Protein 7DBO (pdb70)

Structure (mmCIF, N/CA/C/O backbone):
data_7DBO
#
_entry.id   7DBO
#
_cell.length_a   118.800
_cell.length_b   118.800
_cell.length_c   68.200
_cell.angle_alpha   90.000
_cell.angle_beta   90.000
_cell.angle_gamma   120.000
#
_symmetry.space_group_name_H-M   'H 3 2'
#
loop_
_entity.id
_entity.type
_entity.pdbx_description
1 polymer 'VCP-like ATPase'
2 non-polymer 'SULFATE ION'
3 water water
#
loop_
_atom_site.group_PDB
_atom_site.id
_atom_site.type_symbol
_atom_site.label_atom_id
_atom_site.label_alt_id
_atom_site.label_comp_id
_atom_site.label_asym_id
_atom_site.label_entity_id
_atom_site.label_seq_id
_atom_site.pdbx_PDB_ins_code
_atom_site.Cartn_x
_atom_site.Cartn_y
_atom_site.Cartn_z
_atom_site.occupancy
_atom_site.B_iso_or_equiv
_atom_site.auth_seq_id
_atom_site.auth_comp_id
_atom_site.auth_asym_id
_atom_site.auth_atom_id
_atom_site.pdbx_PDB_model_num
ATOM 9 N N . GLU A 1 4 ? 42.020 53.648 0.573 1.00 71.62 2 GLU A N 1
ATOM 10 C CA . GLU A 1 4 ? 42.106 52.273 1.040 1.00 64.84 2 GLU A CA 1
ATOM 11 C C . GLU A 1 4 ? 43.066 52.171 2.219 1.00 58.83 2 GLU A C 1
ATOM 12 O O . GLU A 1 4 ? 43.775 53.119 2.573 1.00 55.40 2 GLU A O 1
ATOM 18 N N . SER A 1 5 ? 43.055 50.995 2.838 1.00 47.26 3 SER A N 1
ATOM 19 C CA . SER A 1 5 ? 43.935 50.670 3.946 1.00 48.27 3 SER A CA 1
ATOM 20 C C . SER A 1 5 ? 44.283 49.198 3.849 1.00 49.45 3 SER A C 1
ATOM 21 O O . SER A 1 5 ? 43.392 48.352 3.731 1.00 49.98 3 SER A O 1
ATOM 24 N N . ASN A 1 6 ? 45.575 48.901 3.888 1.00 50.86 4 ASN A N 1
ATOM 25 C CA . ASN A 1 6 ? 46.027 47.518 3.889 1.00 37.70 4 ASN A CA 1
ATOM 26 C C . ASN A 1 6 ? 46.123 46.943 5.291 1.00 42.03 4 ASN A C 1
ATOM 27 O O . ASN A 1 6 ? 45.850 45.741 5.483 1.00 37.97 4 ASN A O 1
ATOM 32 N N . ASN A 1 7 ? 46.474 47.787 6.273 1.00 29.27 5 ASN A N 1
ATOM 33 C CA . ASN A 1 7 ? 46.779 47.349 7.632 1.00 28.94 5 ASN A CA 1
ATOM 34 C C . ASN A 1 7 ? 45.849 47.958 8.668 1.00 30.18 5 ASN A C 1
ATOM 35 O O . ASN A 1 7 ? 46.144 47.907 9.868 1.00 32.52 5 ASN A O 1
ATOM 40 N N . GLY A 1 8 ? 44.723 48.514 8.225 1.00 24.69 6 GLY A N 1
ATOM 41 C CA . GLY A 1 8 ? 43.655 48.936 9.099 1.00 26.13 6 GLY A CA 1
ATOM 42 C C . GLY A 1 8 ? 42.341 48.695 8.389 1.00 24.71 6 GLY A C 1
ATOM 43 O O . GLY A 1 8 ? 42.296 47.972 7.391 1.00 26.09 6 GLY A O 1
ATOM 44 N N . ILE A 1 9 ? 41.264 49.295 8.870 1.00 27.94 7 ILE A N 1
ATOM 45 C CA . ILE A 1 9 ? 40.003 49.232 8.153 1.00 24.13 7 ILE A CA 1
ATOM 46 C C . ILE A 1 9 ? 39.524 50.656 7.921 1.00 22.82 7 ILE A C 1
ATOM 47 O O . ILE A 1 9 ? 40.004 51.601 8.545 1.00 27.23 7 ILE A O 1
ATOM 52 N N . ILE A 1 10 ? 38.594 50.795 6.976 1.00 30.70 8 ILE A N 1
ATOM 53 C CA . ILE A 1 10 ? 37.948 52.061 6.650 1.00 33.15 8 ILE A CA 1
ATOM 54 C C . ILE A 1 10 ? 36.551 52.031 7.244 1.00 28.75 8 ILE A C 1
ATOM 55 O O . ILE A 1 10 ? 35.824 51.045 7.081 1.00 32.37 8 ILE A O 1
ATOM 60 N N . LEU A 1 11 ? 36.183 53.092 7.954 1.00 23.91 9 LEU A N 1
ATOM 61 C CA . LEU A 1 11 ? 34.858 53.213 8.537 1.00 24.98 9 LEU A CA 1
ATOM 62 C C . LEU A 1 11 ? 34.393 54.654 8.340 1.00 29.99 9 LEU A C 1
ATOM 63 O O . LEU A 1 11 ? 35.200 55.549 8.091 1.00 27.05 9 LEU A O 1
ATOM 68 N N . ARG A 1 12 ? 33.082 54.867 8.429 1.00 35.22 10 ARG A N 1
ATOM 69 C CA . ARG A 1 12 ? 32.509 56.204 8.311 1.00 31.15 10 ARG A CA 1
ATOM 70 C C . ARG A 1 12 ? 32.391 56.822 9.695 1.00 29.07 10 ARG A C 1
ATOM 71 O O . ARG A 1 12 ? 31.899 56.174 10.623 1.00 31.62 10 ARG A O 1
ATOM 79 N N . VAL A 1 13 ? 32.858 58.066 9.833 1.00 28.42 11 VAL A N 1
ATOM 80 C CA . VAL A 1 13 ? 32.785 58.757 11.120 1.00 34.03 11 VAL A CA 1
ATOM 81 C C . VAL A 1 13 ? 31.339 59.076 11.466 1.00 38.41 11 VAL A C 1
ATOM 82 O O . VAL A 1 13 ? 30.596 59.618 10.639 1.00 44.41 11 VAL A O 1
ATOM 86 N N . ALA A 1 14 ? 30.943 58.767 12.703 1.00 34.74 12 ALA A N 1
ATOM 87 C CA . ALA A 1 14 ? 29.659 59.173 13.256 1.00 40.58 12 ALA A CA 1
ATOM 88 C C . ALA A 1 14 ? 29.890 59.844 14.605 1.00 38.16 12 ALA A C 1
ATOM 89 O O . ALA A 1 14 ? 30.934 59.670 15.237 1.00 30.18 12 ALA A O 1
ATOM 91 N N . GLU A 1 15 ? 28.898 60.615 15.046 1.00 37.55 13 GLU A N 1
ATOM 92 C CA . GLU A 1 15 ? 29.057 61.397 16.263 1.00 39.58 13 GLU A CA 1
ATOM 93 C C . GLU A 1 15 ? 29.172 60.479 17.472 1.00 33.35 13 GLU A C 1
ATOM 94 O O . GLU A 1 15 ? 28.708 59.337 17.469 1.00 38.48 13 GLU A O 1
ATOM 100 N N . ALA A 1 16 ? 29.802 60.998 18.518 1.00 38.72 14 ALA A N 1
ATOM 101 C CA . ALA A 1 16 ? 30.031 60.200 19.709 1.00 43.46 14 ALA A CA 1
ATOM 102 C C . ALA A 1 16 ? 28.710 59.829 20.375 1.00 43.88 14 ALA A C 1
ATOM 103 O O . ALA A 1 16 ? 27.700 60.526 20.241 1.00 40.58 14 ALA A O 1
ATOM 105 N N . ASN A 1 17 ? 28.717 58.703 21.084 1.00 42.31 15 ASN A N 1
ATOM 106 C CA . ASN A 1 17 ? 27.653 58.468 22.047 1.00 41.79 15 ASN A CA 1
ATOM 107 C C . ASN A 1 17 ? 27.728 59.540 23.124 1.00 54.67 15 ASN A C 1
ATOM 108 O O . ASN A 1 17 ? 28.801 60.065 23.430 1.00 48.35 15 ASN A O 1
ATOM 113 N N . SER A 1 18 ? 26.567 59.881 23.686 1.00 54.71 16 SER A N 1
ATOM 114 C CA . SER A 1 18 ? 26.469 61.097 24.485 1.00 51.71 16 SER A CA 1
ATOM 115 C C . SER A 1 18 ? 27.361 61.041 25.722 1.00 53.34 16 SER A C 1
ATOM 116 O O . SER A 1 18 ? 27.826 62.088 26.194 1.00 49.25 16 SER A O 1
ATOM 119 N N . THR A 1 19 ? 27.636 59.835 26.237 1.00 48.42 17 THR A N 1
ATOM 120 C CA . THR A 1 19 ? 28.505 59.625 27.395 1.00 47.03 17 THR A CA 1
ATOM 121 C C . THR A 1 19 ? 29.999 59.734 27.072 1.00 50.32 17 THR A C 1
ATOM 122 O O . THR A 1 19 ? 30.829 59.662 27.990 1.00 41.06 17 THR A O 1
ATOM 126 N N . ASP A 1 20 ? 30.361 59.928 25.812 1.00 48.86 18 ASP A N 1
ATOM 127 C CA . ASP A 1 20 ? 31.738 59.738 25.370 1.00 44.81 18 ASP A CA 1
ATOM 128 C C . ASP A 1 20 ? 32.631 60.975 25.320 1.00 42.14 18 ASP A C 1
ATOM 129 O O . ASP A 1 20 ? 33.831 60.839 25.594 1.00 39.01 18 ASP A O 1
ATOM 134 N N . PRO A 1 21 ? 32.139 62.164 24.944 1.00 49.41 19 PRO A N 1
ATOM 135 C CA . PRO A 1 21 ? 33.062 63.276 24.679 1.00 39.78 19 PRO A CA 1
ATOM 136 C C . PRO A 1 21 ? 34.061 63.489 25.808 1.00 43.31 19 PRO A C 1
ATOM 137 O O . PRO A 1 21 ? 33.740 63.339 26.990 1.00 40.42 19 PRO A O 1
ATOM 141 N N . GLY A 1 22 ? 35.301 63.781 25.416 1.00 42.70 20 GLY A N 1
ATOM 142 C CA . GLY A 1 22 ? 36.398 64.017 26.332 1.00 39.30 20 GLY A CA 1
ATOM 143 C C . GLY A 1 22 ? 36.999 62.786 26.966 1.00 45.68 20 GLY A C 1
ATOM 144 O O . GLY A 1 22 ? 37.867 62.921 27.837 1.00 49.31 20 GLY A O 1
ATOM 158 N N . SER A 1 24 ? 38.263 60.109 25.101 1.00 41.81 22 SER A N 1
ATOM 159 C CA . SER A 1 24 ? 39.142 59.475 24.115 1.00 39.64 22 SER A CA 1
ATOM 160 C C . SER A 1 24 ? 38.635 58.083 23.739 1.00 41.39 22 SER A C 1
ATOM 161 O O . SER A 1 24 ? 39.394 57.111 23.665 1.00 38.26 22 SER A O 1
ATOM 164 N N . ARG A 1 25 ? 37.333 57.991 23.497 1.00 34.54 23 ARG A N 1
ATOM 165 C CA . ARG A 1 25 ? 36.703 56.724 23.178 1.00 36.23 23 ARG A CA 1
ATOM 166 C C . ARG A 1 25 ? 36.539 56.578 21.671 1.00 36.19 23 ARG A C 1
ATOM 167 O O . ARG A 1 25 ? 36.331 57.557 20.952 1.00 33.12 23 ARG A O 1
ATOM 175 N N . VAL A 1 26 ? 36.655 55.340 21.200 1.00 27.94 24 VAL A N 1
ATOM 176 C CA . VAL A 1 26 ? 36.502 54.993 19.789 1.00 27.63 24 VAL A CA 1
ATOM 177 C C . VAL A 1 26 ? 35.523 53.820 19.752 1.00 31.63 24 VAL A C 1
ATOM 178 O O . VAL A 1 26 ? 35.899 52.680 20.046 1.00 29.79 24 VAL A O 1
ATOM 182 N N . ARG A 1 27 ? 34.267 54.094 19.403 1.00 32.69 25 ARG A N 1
ATOM 183 C CA . ARG A 1 27 ? 33.231 53.061 19.367 1.00 26.90 25 ARG A CA 1
ATOM 184 C C . ARG A 1 27 ? 33.362 52.215 18.109 1.00 27.69 25 ARG A C 1
ATOM 185 O O . ARG A 1 27 ? 33.268 52.728 16.989 1.00 26.38 25 ARG A O 1
ATOM 193 N N . LEU A 1 28 ? 33.565 50.911 18.298 1.00 30.20 26 LEU A N 1
ATOM 194 C CA . LEU A 1 28 ? 33.723 49.968 17.205 1.00 29.07 26 LEU A CA 1
ATOM 195 C C . LEU A 1 28 ? 32.806 48.781 17.433 1.00 26.83 26 LEU A C 1
ATOM 196 O O . LEU A 1 28 ? 32.673 48.304 18.564 1.00 30.13 26 LEU A O 1
ATOM 201 N N . ASP A 1 29 ? 32.196 48.291 16.354 1.00 24.56 27 ASP A N 1
ATOM 202 C CA . ASP A 1 29 ? 31.323 47.137 16.483 1.00 30.82 27 ASP A CA 1
ATOM 203 C C . ASP A 1 29 ? 32.138 45.839 16.550 1.00 32.92 27 ASP A C 1
ATOM 204 O O . ASP A 1 29 ? 33.378 45.832 16.513 1.00 29.43 27 ASP A O 1
ATOM 209 N N . GLU A 1 30 ? 31.424 44.718 16.690 1.00 33.14 28 GLU A N 1
ATOM 210 C CA . GLU A 1 30 ? 32.104 43.443 16.885 1.00 35.92 28 GLU A CA 1
ATOM 211 C C . GLU A 1 30 ? 32.915 43.067 15.656 1.00 23.44 28 GLU A C 1
ATOM 212 O O . GLU A 1 30 ? 34.052 42.605 15.770 1.00 35.24 28 GLU A O 1
ATOM 218 N N . SER A 1 31 ? 32.358 43.296 14.470 1.00 25.57 29 SER A N 1
ATOM 219 C CA . SER A 1 31 ? 33.045 42.962 13.229 1.00 28.27 29 SER A CA 1
ATOM 220 C C . SER A 1 31 ? 34.347 43.752 13.100 1.00 30.07 29 SER A C 1
ATOM 221 O O . SER A 1 31 ? 35.403 43.202 12.765 1.00 26.12 29 SER A O 1
ATOM 224 N N . SER A 1 32 ? 34.279 45.057 13.356 1.00 27.13 30 SER A N 1
ATOM 225 C CA . SER A 1 32 ? 35.461 45.904 13.271 1.00 24.14 30 SER A CA 1
ATOM 226 C C . SER A 1 32 ? 36.517 45.477 14.273 1.00 23.93 30 SER A C 1
ATOM 227 O O . SER A 1 32 ? 37.698 45.353 13.929 1.00 24.97 30 SER A O 1
ATOM 230 N N . ARG A 1 33 ? 36.110 45.253 15.527 1.00 24.77 31 ARG A N 1
ATOM 231 C CA . ARG A 1 33 ? 37.075 44.837 16.534 1.00 28.51 31 ARG A CA 1
ATOM 232 C C . ARG A 1 33 ? 37.726 43.518 16.157 1.00 34.67 31 ARG A C 1
ATOM 233 O O . ARG A 1 33 ? 38.935 43.338 16.345 1.00 29.97 31 ARG A O 1
ATOM 241 N N . ARG A 1 34 ? 36.949 42.593 15.597 1.00 31.83 32 ARG A N 1
ATOM 242 C CA A ARG A 1 34 ? 37.511 41.301 15.219 0.64 31.97 32 ARG A CA 1
ATOM 243 C CA B ARG A 1 34 ? 37.507 41.300 15.214 0.36 31.95 32 ARG A CA 1
ATOM 244 C C . ARG A 1 34 ? 38.507 41.451 14.076 1.00 32.27 32 ARG A C 1
ATOM 245 O O . ARG A 1 34 ? 39.607 40.880 14.121 1.00 32.39 32 ARG A O 1
ATOM 260 N N . LEU A 1 35 ? 38.140 42.213 13.039 1.00 28.65 33 LEU A N 1
ATOM 261 C CA . LEU A 1 35 ? 39.053 42.437 11.919 1.00 29.30 33 LEU A CA 1
ATOM 262 C C . LEU A 1 35 ? 40.381 43.045 12.364 1.00 32.12 33 LEU A C 1
ATOM 263 O O . LEU A 1 35 ? 41.434 42.737 11.781 1.00 27.06 33 LEU A O 1
ATOM 268 N N . LEU A 1 36 ? 40.354 43.903 13.385 1.00 28.11 34 LEU A N 1
ATOM 269 C CA . LEU A 1 36 ? 41.543 44.597 13.874 1.00 31.97 34 LEU A CA 1
ATOM 270 C C . LEU A 1 36 ? 42.266 43.838 14.975 1.00 32.25 34 LEU A C 1
ATOM 271 O O . LEU A 1 36 ? 43.326 44.290 15.415 1.00 27.55 34 LEU A O 1
ATOM 276 N N . ASP A 1 37 ? 41.717 42.708 15.427 1.00 31.23 35 ASP A N 1
ATOM 277 C CA . ASP A 1 37 ? 42.153 42.049 16.658 1.00 34.05 35 ASP A CA 1
ATOM 278 C C . ASP A 1 37 ? 42.296 43.060 17.791 1.00 35.47 35 ASP A C 1
ATOM 279 O O . ASP A 1 37 ? 43.338 43.164 18.447 1.00 34.27 35 ASP A O 1
ATOM 284 N N . ALA A 1 38 ? 41.231 43.823 18.014 1.00 37.39 36 ALA A N 1
ATOM 285 C CA . ALA A 1 38 ? 41.215 44.873 19.025 1.00 32.39 36 ALA A CA 1
ATOM 286 C C . ALA A 1 38 ? 40.301 44.468 20.176 1.00 29.64 36 ALA A C 1
ATOM 287 O O . ALA A 1 38 ? 39.100 44.270 19.978 1.00 40.37 36 ALA A O 1
ATOM 289 N N . GLU A 1 39 ? 40.860 44.367 21.376 1.00 31.19 37 GLU A N 1
ATOM 290 C CA . GLU A 1 39 ? 40.020 44.213 22.554 1.00 32.03 37 GLU A CA 1
ATOM 291 C C . GLU A 1 39 ? 39.494 45.567 23.007 1.00 37.16 37 GLU A C 1
ATOM 292 O O . GLU A 1 39 ? 40.083 46.614 22.723 1.00 31.57 37 GLU A O 1
ATOM 298 N N . ILE A 1 40 ? 38.380 45.541 23.742 1.00 31.48 38 ILE A N 1
ATOM 299 C CA . ILE A 1 40 ? 37.951 46.742 24.449 1.00 37.75 38 ILE A CA 1
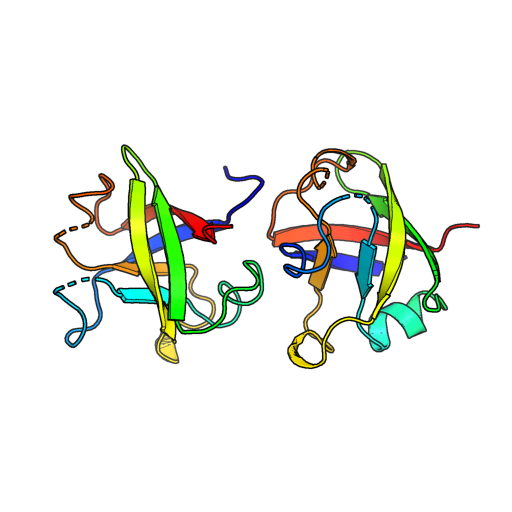ATOM 300 C C . ILE A 1 40 ? 39.123 47.244 25.269 1.00 36.48 38 ILE A C 1
ATOM 301 O O . ILE A 1 40 ? 39.777 46.468 25.972 1.00 37.35 38 ILE A O 1
ATOM 306 N N . GLY A 1 41 ? 39.426 48.534 25.149 1.00 34.00 39 GLY A N 1
ATOM 307 C CA . GLY A 1 41 ? 40.538 49.119 25.856 1.00 38.65 39 GLY A CA 1
ATOM 308 C C . GLY A 1 41 ? 41.824 49.194 25.067 1.00 38.68 39 GLY A C 1
ATOM 309 O O . GLY A 1 41 ? 42.745 49.901 25.493 1.00 39.13 39 GLY A O 1
ATOM 310 N N . ASP A 1 42 ? 41.912 48.502 23.932 1.00 35.04 40 ASP A N 1
ATOM 311 C CA . ASP A 1 42 ? 43.093 48.596 23.083 1.00 30.10 40 ASP A CA 1
ATOM 312 C C . ASP A 1 42 ? 43.219 50.007 22.505 1.00 32.22 40 ASP A C 1
ATOM 313 O O . ASP A 1 42 ? 42.226 50.647 22.169 1.00 27.29 40 ASP A O 1
ATOM 318 N N . VAL A 1 43 ? 44.457 50.475 22.352 1.00 23.81 41 VAL A N 1
ATOM 319 C CA . VAL A 1 43 ? 44.707 51.783 21.750 1.00 27.81 41 VAL A CA 1
ATOM 320 C C . VAL A 1 43 ? 44.620 51.665 20.231 1.00 25.14 41 VAL A C 1
ATOM 321 O O . VAL A 1 43 ? 45.216 50.765 19.627 1.00 22.71 41 VAL A O 1
ATOM 325 N N . VAL A 1 44 ? 43.848 52.561 19.609 1.00 25.53 42 VAL A N 1
ATOM 326 C CA . VAL A 1 44 ? 43.722 52.622 18.159 1.00 22.57 42 VAL A CA 1
ATOM 327 C C . VAL A 1 44 ? 43.981 54.047 17.705 1.00 22.48 42 VAL A C 1
ATOM 328 O O . VAL A 1 44 ? 43.963 54.991 18.495 1.00 27.93 42 VAL A O 1
ATOM 332 N N . GLU A 1 45 ? 44.219 54.180 16.404 1.00 25.93 43 GLU A N 1
ATOM 333 C CA . GLU A 1 45 ? 44.412 55.456 15.736 1.00 32.87 43 GLU A CA 1
ATOM 334 C C . GLU A 1 45 ? 43.317 55.649 14.709 1.00 31.04 43 GLU A C 1
ATOM 335 O O . GLU A 1 45 ? 42.906 54.698 14.037 1.00 27.44 43 GLU A O 1
ATOM 341 N N . ILE A 1 46 ? 42.845 56.884 14.609 1.00 28.80 44 ILE A N 1
ATOM 342 C CA . ILE A 1 46 ? 41.939 57.319 13.557 1.00 29.75 44 ILE A CA 1
ATOM 343 C C . ILE A 1 46 ? 42.719 58.290 12.690 1.00 26.95 44 ILE A C 1
ATOM 344 O O . ILE A 1 46 ? 43.382 59.190 13.210 1.00 29.35 44 ILE A O 1
ATOM 349 N N . GLU A 1 47 ? 42.674 58.083 11.379 1.00 26.55 45 GLU A N 1
ATOM 350 C CA . GLU A 1 47 ? 43.540 58.793 10.454 1.00 29.19 45 GLU A CA 1
ATOM 351 C C . GLU A 1 47 ? 42.715 59.317 9.295 1.00 32.98 45 GLU A C 1
ATOM 352 O O . GLU A 1 47 ? 41.922 58.574 8.702 1.00 31.96 45 GLU A O 1
ATOM 358 N N . LYS A 1 48 ? 42.870 60.615 9.016 1.00 37.53 46 LYS A N 1
ATOM 359 C CA . LYS A 1 48 ? 42.425 61.197 7.759 1.00 34.81 46 LYS A CA 1
ATOM 360 C C . LYS A 1 48 ? 43.477 62.204 7.304 1.00 36.75 46 LYS A C 1
ATOM 361 O O . LYS A 1 48 ? 44.473 61.819 6.688 1.00 31.61 46 LYS A O 1
ATOM 367 N N . VAL A 1 49 ? 43.296 63.490 7.605 1.00 35.23 47 VAL A N 1
ATOM 368 C CA . VAL A 1 49 ? 44.386 64.427 7.339 1.00 28.68 47 VAL A CA 1
ATOM 369 C C . VAL A 1 49 ? 45.531 64.184 8.314 1.00 36.74 47 VAL A C 1
ATOM 370 O O . VAL A 1 49 ? 46.709 64.182 7.933 1.00 30.84 47 VAL A O 1
ATOM 374 N N . ARG A 1 50 ? 45.199 63.967 9.582 1.00 39.16 48 ARG A N 1
ATOM 375 C CA . ARG A 1 50 ? 46.132 63.692 10.662 1.00 37.34 48 ARG A CA 1
ATOM 376 C C . ARG A 1 50 ? 45.724 62.398 11.371 1.00 38.37 48 ARG A C 1
ATOM 377 O O . ARG A 1 50 ? 44.723 61.756 11.017 1.00 29.63 48 ARG A O 1
ATOM 385 N N . LYS A 1 51 ? 46.460 62.083 12.434 1.00 35.21 49 LYS A N 1
ATOM 386 C CA . LYS A 1 51 ? 46.220 60.918 13.278 1.00 36.99 49 LYS A CA 1
ATOM 387 C C . LYS A 1 51 ? 45.825 61.367 14.677 1.00 37.26 49 LYS A C 1
ATOM 388 O O . LYS A 1 51 ? 46.461 62.258 15.251 1.00 38.90 49 LYS A O 1
ATOM 394 N N . THR A 1 52 ? 44.777 60.762 15.221 1.00 30.81 50 THR A N 1
ATOM 395 C CA . THR A 1 52 ? 44.418 60.940 16.620 1.00 37.10 50 THR A CA 1
ATOM 396 C C . THR A 1 52 ? 44.323 59.564 17.266 1.00 34.72 50 THR A C 1
ATOM 397 O O . THR A 1 52 ? 44.067 58.566 16.594 1.00 38.83 50 THR A O 1
ATOM 401 N N . VAL A 1 53 ? 44.533 59.512 18.573 1.00 30.69 51 VAL A N 1
ATOM 402 C CA . VAL A 1 53 ? 44.632 58.246 19.282 1.00 36.43 51 VAL A CA 1
ATOM 403 C C . VAL A 1 53 ? 43.530 58.165 20.345 1.00 39.26 51 VAL A C 1
ATOM 404 O O . VAL A 1 53 ? 43.056 59.187 20.852 1.00 33.82 51 VAL A O 1
ATOM 408 N N . GLY A 1 54 ? 43.063 56.945 20.617 1.00 30.57 52 GLY A N 1
ATOM 409 C CA . GLY A 1 54 ? 42.050 56.709 21.635 1.00 24.72 52 GLY A CA 1
ATOM 410 C C . GLY A 1 54 ? 41.919 55.225 21.920 1.00 35.17 52 GLY A C 1
ATOM 411 O O . GLY A 1 54 ? 42.615 54.394 21.331 1.00 29.48 52 GLY A O 1
ATOM 412 N N . ARG A 1 55 ? 41.018 54.886 22.844 1.00 28.31 53 ARG A N 1
ATOM 413 C CA . ARG A 1 55 ? 40.847 53.494 23.250 1.00 30.39 53 ARG A CA 1
ATOM 414 C C . ARG A 1 55 ? 39.537 52.923 22.720 1.00 34.24 53 ARG A C 1
ATOM 415 O O . ARG A 1 55 ? 38.521 53.626 22.618 1.00 30.29 53 ARG A O 1
ATOM 423 N N . VAL A 1 56 ? 39.565 51.628 22.402 1.00 31.70 54 VAL A N 1
ATOM 424 C CA . VAL A 1 56 ? 38.403 50.975 21.813 1.00 31.56 54 VAL A CA 1
ATOM 425 C C . VAL A 1 56 ? 37.289 50.866 22.844 1.00 32.10 54 VAL A C 1
ATOM 426 O O . VAL A 1 56 ? 37.517 50.499 24.005 1.00 38.04 54 VAL A O 1
ATOM 430 N N . TYR A 1 57 ? 36.078 51.201 22.424 1.00 36.67 55 TYR A N 1
ATOM 431 C CA . TYR A 1 57 ? 34.893 51.059 23.251 1.00 39.33 55 TYR A CA 1
ATOM 432 C C . TYR A 1 57 ? 33.855 50.266 22.472 1.00 32.35 55 TYR A C 1
ATOM 433 O O . TYR A 1 57 ? 33.736 50.412 21.250 1.00 30.27 55 TYR A O 1
ATOM 442 N N . ARG A 1 58 ? 33.109 49.420 23.179 1.00 39.98 56 ARG A N 1
ATOM 443 C CA . ARG A 1 58 ? 32.113 48.566 22.538 1.00 41.74 56 ARG A CA 1
ATOM 444 C C . ARG A 1 58 ? 30.980 49.402 21.955 1.00 39.20 56 ARG A C 1
ATOM 445 O O . ARG A 1 58 ? 30.290 50.123 22.684 1.00 37.08 56 ARG A O 1
ATOM 453 N N . ALA A 1 59 ? 30.791 49.307 20.641 1.00 31.18 57 ALA A N 1
ATOM 454 C CA . ALA A 1 59 ? 29.674 49.981 20.006 1.00 35.84 57 ALA A CA 1
ATOM 455 C C . ALA A 1 59 ? 28.366 49.371 20.485 1.00 43.00 57 ALA A C 1
ATOM 456 O O . ALA A 1 59 ? 28.301 48.196 20.855 1.00 46.10 57 ALA A O 1
ATOM 458 N N . ARG A 1 60 ? 27.320 50.183 20.469 1.00 49.01 58 ARG A N 1
ATOM 459 C CA . ARG A 1 60 ? 26.021 49.750 20.946 1.00 47.85 58 ARG A CA 1
ATOM 460 C C . ARG A 1 60 ? 25.313 48.894 19.902 1.00 48.00 58 ARG A C 1
ATOM 461 O O . ARG A 1 60 ? 25.632 48.956 18.710 1.00 44.46 58 ARG A O 1
ATOM 469 N N . PRO A 1 61 ? 24.352 48.069 20.334 1.00 47.97 59 PRO A N 1
ATOM 470 C CA . PRO A 1 61 ? 23.766 47.077 19.418 1.00 45.07 59 PRO A CA 1
ATOM 471 C C . PRO A 1 61 ? 23.254 47.650 18.110 1.00 43.47 59 PRO A C 1
ATOM 472 O O . PRO A 1 61 ? 23.420 47.020 17.060 1.00 40.60 59 PRO A O 1
ATOM 476 N N . GLU A 1 62 ? 22.658 48.841 18.139 1.00 45.86 60 GLU A N 1
ATOM 477 C CA . GLU A 1 62 ? 22.103 49.422 16.924 1.00 46.59 60 GLU A CA 1
ATOM 478 C C . GLU A 1 62 ? 23.166 49.714 15.871 1.00 51.07 60 GLU A C 1
ATOM 479 O O . GLU A 1 62 ? 22.836 49.776 14.682 1.00 54.28 60 GLU A O 1
ATOM 485 N N . ASP A 1 63 ? 24.430 49.899 16.269 1.00 51.27 61 ASP A N 1
ATOM 486 C CA . ASP A 1 63 ? 25.491 50.204 15.315 1.00 52.00 61 ASP A CA 1
ATOM 487 C C . ASP A 1 63 ? 26.180 48.964 14.757 1.00 46.18 61 ASP A C 1
ATOM 488 O O . ASP A 1 63 ? 27.020 49.093 13.857 1.00 46.13 61 ASP A O 1
ATOM 493 N N . GLU A 1 64 ? 25.842 47.777 15.251 1.00 39.34 62 GLU A N 1
ATOM 494 C CA . GLU A 1 64 ? 26.488 46.562 14.777 1.00 40.20 62 GLU A CA 1
ATOM 495 C C . GLU A 1 64 ? 26.281 46.389 13.275 1.00 47.31 62 GLU A C 1
ATOM 496 O O . GLU A 1 64 ? 25.156 46.469 12.773 1.00 49.50 62 GLU A O 1
ATOM 502 N N . ASN A 1 65 ? 27.387 46.193 12.556 1.00 39.19 63 ASN A N 1
ATOM 503 C CA . ASN A 1 65 ? 27.411 45.910 11.122 1.00 43.84 63 ASN A CA 1
ATOM 504 C C . ASN A 1 65 ? 27.006 47.100 10.273 1.00 40.42 63 ASN A C 1
ATOM 505 O O . ASN A 1 65 ? 26.593 46.929 9.124 1.00 45.21 63 ASN A O 1
ATOM 510 N N . LYS A 1 66 ? 27.150 48.309 10.795 1.00 40.30 64 LYS A N 1
ATOM 511 C CA . LYS A 1 66 ? 26.842 49.513 10.043 1.00 36.86 64 LYS A CA 1
ATOM 512 C C . LYS A 1 66 ? 28.074 50.253 9.536 1.00 37.19 64 LYS A C 1
ATOM 513 O O . LYS A 1 66 ? 27.925 51.323 8.944 1.00 41.97 64 LYS A O 1
ATOM 519 N N . GLY A 1 67 ? 29.276 49.721 9.751 1.00 40.28 65 GLY A N 1
ATOM 520 C CA . GLY A 1 67 ? 30.483 50.322 9.185 1.00 31.82 65 GLY A CA 1
ATOM 521 C C . GLY A 1 67 ? 30.788 51.733 9.649 1.00 33.44 65 GLY A C 1
ATOM 522 O O . GLY A 1 67 ? 31.245 52.566 8.850 1.00 34.57 65 GLY A O 1
ATOM 523 N N . ILE A 1 68 ? 30.563 52.023 10.931 1.00 29.49 66 ILE A N 1
ATOM 524 C CA . ILE A 1 68 ? 30.814 53.356 11.457 1.00 33.99 66 ILE A CA 1
ATOM 525 C C . ILE A 1 68 ? 31.781 53.269 12.630 1.00 36.75 66 ILE A C 1
ATOM 526 O O . ILE A 1 68 ? 31.934 52.231 13.282 1.00 33.33 66 ILE A O 1
ATOM 531 N N . VAL A 1 69 ? 32.450 54.391 12.879 1.00 33.62 67 VAL A N 1
ATOM 532 C CA . VAL A 1 69 ? 33.229 54.597 14.088 1.00 34.74 67 VAL A CA 1
ATOM 533 C C . VAL A 1 69 ? 32.744 55.890 14.726 1.00 30.15 67 VAL A C 1
ATOM 534 O O . VAL A 1 69 ? 32.588 56.902 14.037 1.00 33.11 67 VAL A O 1
ATOM 538 N N . ARG A 1 70 ? 32.491 55.852 16.031 1.00 34.76 68 ARG A N 1
ATOM 539 C CA . ARG A 1 70 ? 32.034 57.027 16.763 1.00 34.74 68 ARG A CA 1
ATOM 540 C C . ARG A 1 70 ? 33.193 57.616 17.550 1.00 36.27 68 ARG A C 1
ATOM 541 O O . ARG A 1 70 ? 33.776 56.948 18.412 1.00 32.46 68 ARG A O 1
ATOM 549 N N . ILE A 1 71 ? 33.519 58.863 17.236 1.00 32.41 69 ILE A N 1
ATOM 550 C CA . ILE A 1 71 ? 34.507 59.664 17.940 1.00 42.29 69 ILE A CA 1
ATOM 551 C C . ILE A 1 71 ? 33.939 61.074 18.047 1.00 34.87 69 ILE A C 1
ATOM 552 O O . ILE A 1 71 ? 33.226 61.537 17.153 1.00 34.10 69 ILE A O 1
ATOM 557 N N . ASP A 1 72 ? 34.271 61.757 19.141 1.00 39.46 70 ASP A N 1
ATOM 558 C CA . ASP A 1 72 ? 33.686 63.054 19.460 1.00 37.87 70 ASP A CA 1
ATOM 559 C C . ASP A 1 72 ? 34.302 64.160 18.597 1.00 38.89 70 ASP A C 1
ATOM 560 O O . ASP A 1 72 ? 35.247 63.939 17.833 1.00 35.10 70 ASP A O 1
ATOM 565 N N A SER A 1 73 ? 33.784 65.384 18.756 0.49 37.86 71 SER A N 1
ATOM 566 N N B SER A 1 73 ? 33.782 65.381 18.762 0.51 37.87 71 SER A N 1
ATOM 567 C CA A SER A 1 73 ? 34.190 66.475 17.872 0.49 36.15 71 SER A CA 1
ATOM 568 C CA B SER A 1 73 ? 34.168 66.489 17.894 0.51 36.16 71 SER A CA 1
ATOM 569 C C A SER A 1 73 ? 35.669 66.812 18.011 0.49 31.81 71 SER A C 1
ATOM 570 C C B SER A 1 73 ? 35.640 66.857 18.027 0.51 31.81 71 SER A C 1
ATOM 571 O O A SER A 1 73 ? 36.318 67.179 17.023 0.49 35.11 71 SER A O 1
ATOM 572 O O B SER A 1 73 ? 36.262 67.258 17.037 0.51 35.09 71 SER A O 1
ATOM 577 N N . VAL A 1 74 ? 36.215 66.742 19.227 1.00 32.90 72 VAL A N 1
ATOM 578 C CA . VAL A 1 74 ? 37.637 67.053 19.397 1.00 33.85 72 VAL A CA 1
ATOM 579 C C . VAL A 1 74 ? 38.496 66.080 18.599 1.00 41.11 72 VAL A C 1
ATOM 580 O O . VAL A 1 74 ? 39.470 66.473 17.939 1.00 36.51 72 VAL A O 1
ATOM 592 N N . ARG A 1 76 ? 37.537 64.252 16.022 1.00 32.97 74 ARG A N 1
ATOM 593 C CA . ARG A 1 76 ? 37.308 64.525 14.607 1.00 35.27 74 ARG A CA 1
ATOM 594 C C . ARG A 1 76 ? 38.154 65.692 14.132 1.00 36.80 74 ARG A C 1
ATOM 595 O O . ARG A 1 76 ? 38.775 65.618 13.065 1.00 34.94 74 ARG A O 1
ATOM 603 N N . ASN A 1 77 ? 38.196 66.781 14.917 1.00 39.46 75 ASN A N 1
ATOM 604 C CA . ASN A 1 77 ? 39.075 67.899 14.579 1.00 39.79 75 ASN A CA 1
ATOM 605 C C . ASN A 1 77 ? 40.535 67.460 14.558 1.00 38.66 75 ASN A C 1
ATOM 606 O O . ASN A 1 77 ? 41.283 67.821 13.641 1.00 39.53 75 ASN A O 1
ATOM 611 N N . ASN A 1 78 ? 40.966 66.695 15.570 1.00 36.29 76 ASN A N 1
ATOM 612 C CA . ASN A 1 78 ? 42.367 66.278 15.651 1.00 34.82 76 ASN A CA 1
ATOM 613 C C . ASN A 1 78 ? 42.783 65.481 14.420 1.00 32.59 76 ASN A C 1
ATOM 614 O O . ASN A 1 78 ? 43.860 65.706 13.856 1.00 34.35 76 ASN A O 1
ATOM 619 N N . CYS A 1 79 ? 41.964 64.520 14.003 1.00 31.85 77 CYS A N 1
ATOM 620 C CA . CYS A 1 79 ? 42.351 63.711 12.854 1.00 35.66 77 CYS A CA 1
ATOM 621 C C . CYS A 1 79 ? 41.977 64.358 11.529 1.00 36.10 77 CYS A C 1
ATOM 622 O O . CYS A 1 79 ? 42.537 63.981 10.490 1.00 33.27 77 CYS A O 1
ATOM 625 N N . GLY A 1 80 ? 41.066 65.330 11.546 1.00 36.42 78 GLY A N 1
ATOM 626 C CA . GLY A 1 80 ? 40.698 66.045 10.343 1.00 32.85 78 GLY A CA 1
ATOM 627 C C . GLY A 1 80 ? 39.608 65.400 9.524 1.00 37.64 78 GLY A C 1
ATOM 628 O O . GLY A 1 80 ? 39.737 65.266 8.305 1.00 40.90 78 GLY A O 1
ATOM 629 N N . ALA A 1 81 ? 38.525 65.000 10.187 1.00 30.07 79 ALA A N 1
ATOM 630 C CA . ALA A 1 81 ? 37.398 64.357 9.544 1.00 37.01 79 ALA A CA 1
ATOM 631 C C . ALA A 1 81 ? 36.114 65.024 10.010 1.00 37.65 79 ALA A C 1
ATOM 632 O O . ALA A 1 81 ? 36.043 65.572 11.113 1.00 38.55 79 ALA A O 1
ATOM 634 N N . SER A 1 82 ? 35.108 64.974 9.151 1.00 37.26 80 SER A N 1
ATOM 635 C CA . SER A 1 82 ? 33.765 65.427 9.462 1.00 42.03 80 SER A CA 1
ATOM 636 C C . SER A 1 82 ? 32.854 64.217 9.599 1.00 42.57 80 SER A C 1
ATOM 637 O O . SER A 1 82 ? 33.202 63.112 9.174 1.00 38.29 80 SER A O 1
ATOM 640 N N . ILE A 1 83 ? 31.684 64.429 10.214 1.00 44.87 81 ILE A N 1
ATOM 641 C CA . ILE A 1 83 ? 30.713 63.345 10.356 1.00 40.73 81 ILE A CA 1
ATOM 642 C C . ILE A 1 83 ? 30.328 62.839 8.978 1.00 45.18 81 ILE A C 1
ATOM 643 O O . ILE A 1 83 ? 30.020 63.624 8.074 1.00 45.64 81 ILE A O 1
ATOM 648 N N . GLY A 1 84 ? 30.363 61.522 8.804 1.00 38.68 82 GLY A N 1
ATOM 649 C CA . GLY A 1 84 ? 30.096 60.929 7.516 1.00 38.96 82 GLY A CA 1
ATOM 650 C C . GLY A 1 84 ? 31.311 60.715 6.639 1.00 40.63 82 GLY A C 1
ATOM 651 O O . GLY A 1 84 ? 31.193 60.044 5.608 1.00 43.19 82 GLY A O 1
ATOM 652 N N . ASP A 1 85 ? 32.470 61.264 7.001 1.00 38.08 83 ASP A N 1
ATOM 653 C CA . ASP A 1 85 ? 33.678 61.033 6.224 1.00 36.94 83 ASP A CA 1
ATOM 654 C C . ASP A 1 85 ? 34.203 59.615 6.438 1.00 33.42 83 ASP A C 1
ATOM 655 O O . ASP A 1 85 ? 33.968 58.989 7.475 1.00 32.17 83 ASP A O 1
ATOM 660 N N . LYS A 1 86 ? 34.913 59.110 5.430 1.00 35.29 84 LYS A N 1
ATOM 661 C CA . LYS A 1 86 ? 35.706 57.898 5.592 1.00 34.41 84 LYS A CA 1
ATOM 662 C C . LYS A 1 86 ? 36.966 58.213 6.385 1.00 30.17 84 LYS A C 1
ATOM 663 O O . LYS A 1 86 ? 37.629 59.228 6.146 1.00 33.23 84 LYS A O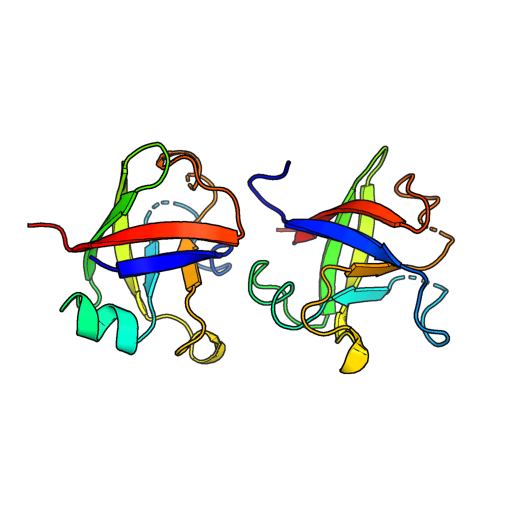 1
ATOM 669 N N . VAL A 1 87 ? 37.291 57.338 7.336 1.00 33.99 85 VAL A N 1
ATOM 670 C CA . VAL A 1 87 ? 38.551 57.411 8.062 1.00 30.46 85 VAL A CA 1
ATOM 671 C C . VAL A 1 87 ? 39.180 56.022 8.107 1.00 27.36 85 VAL A C 1
ATOM 672 O O . VAL A 1 87 ? 38.501 54.996 8.012 1.00 27.04 85 VAL A O 1
ATOM 676 N N . LYS A 1 88 ? 40.494 56.018 8.269 1.00 25.54 86 LYS A N 1
ATOM 677 C CA . LYS A 1 88 ? 41.260 54.812 8.554 1.00 27.69 86 LYS A CA 1
ATOM 678 C C . LYS A 1 88 ? 41.258 54.573 10.053 1.00 23.53 86 LYS A C 1
ATOM 679 O O . LYS A 1 88 ? 41.566 55.482 10.830 1.00 30.35 86 LYS A O 1
ATOM 685 N N . VAL A 1 89 ? 40.922 53.357 10.464 1.00 24.60 87 VAL A N 1
ATOM 686 C CA . VAL A 1 89 ? 41.064 52.944 11.855 1.00 23.61 87 VAL A CA 1
ATOM 687 C C . VAL A 1 89 ? 42.171 51.898 11.921 1.00 23.99 87 VAL A C 1
ATOM 688 O O . VAL A 1 89 ? 42.132 50.899 11.195 1.00 22.47 87 VAL A O 1
ATOM 692 N N . ARG A 1 90 ? 43.143 52.116 12.802 1.00 20.36 88 ARG A N 1
ATOM 693 C CA . ARG A 1 90 ? 44.313 51.247 12.893 1.00 23.66 88 ARG A CA 1
ATOM 694 C C . ARG A 1 90 ? 44.587 50.896 14.347 1.00 21.82 88 ARG A C 1
ATOM 695 O O . ARG A 1 90 ? 44.689 51.789 15.191 1.00 26.33 88 ARG A O 1
ATOM 703 N N . LYS A 1 91 ? 44.727 49.599 14.639 1.00 25.74 89 LYS A N 1
ATOM 704 C CA . LYS A 1 91 ? 45.267 49.198 15.934 1.00 23.39 89 LYS A CA 1
ATOM 705 C C . LYS A 1 91 ? 46.711 49.694 16.089 1.00 24.74 89 LYS A C 1
ATOM 706 O O . LYS A 1 91 ? 47.535 49.519 15.187 1.00 29.15 89 LYS A O 1
ATOM 712 N N . VAL A 1 92 ? 47.015 50.345 17.218 1.00 21.54 90 VAL A N 1
ATOM 713 C CA . VAL A 1 92 ? 48.402 50.716 17.514 1.00 26.43 90 VAL A CA 1
ATOM 714 C C . VAL A 1 92 ? 49.171 49.456 17.912 1.00 29.96 90 VAL A C 1
ATOM 715 O O . VAL A 1 92 ? 48.872 48.819 18.930 1.00 30.59 90 VAL A O 1
ATOM 719 N N . ARG A 1 93 ? 50.156 49.084 17.115 1.00 27.78 91 ARG A N 1
ATOM 720 C CA . ARG A 1 93 ? 50.855 47.826 17.378 1.00 41.79 91 ARG A CA 1
ATOM 721 C C . ARG A 1 93 ? 51.968 47.992 18.393 1.00 44.96 91 ARG A C 1
ATOM 722 O O . ARG A 1 93 ? 52.212 47.064 19.166 1.00 55.90 91 ARG A O 1
ATOM 731 N N . GLY B 1 8 ? 39.220 24.839 -2.346 1.00 50.99 6 GLY B N 1
ATOM 732 C CA . GLY B 1 8 ? 39.418 25.404 -1.022 1.00 50.16 6 GLY B CA 1
ATOM 733 C C . GLY B 1 8 ? 38.187 26.039 -0.394 1.00 54.07 6 GLY B C 1
ATOM 734 O O . GLY B 1 8 ? 37.062 25.567 -0.583 1.00 53.95 6 GLY B O 1
ATOM 735 N N . ILE B 1 9 ? 38.406 27.107 0.378 1.00 33.54 7 ILE B N 1
ATOM 736 C CA . ILE B 1 9 ? 37.344 27.815 1.086 1.00 36.68 7 ILE B CA 1
ATOM 737 C C . ILE B 1 9 ? 37.612 29.312 0.991 1.00 46.16 7 ILE B C 1
ATOM 738 O O . ILE B 1 9 ? 38.738 29.749 0.741 1.00 38.13 7 ILE B O 1
ATOM 743 N N . ILE B 1 10 ? 36.566 30.104 1.215 1.00 40.22 8 ILE B N 1
ATOM 744 C CA . ILE B 1 10 ? 36.650 31.563 1.148 1.00 44.72 8 ILE B CA 1
ATOM 745 C C . ILE B 1 10 ? 36.495 32.120 2.556 1.00 40.97 8 ILE B C 1
ATOM 746 O O . ILE B 1 10 ? 35.592 31.711 3.296 1.00 30.87 8 ILE B O 1
ATOM 751 N N . LEU B 1 11 ? 37.397 33.031 2.937 1.00 35.33 9 LEU B N 1
ATOM 752 C CA . LEU B 1 11 ? 37.367 33.641 4.261 1.00 34.12 9 LEU B CA 1
ATOM 753 C C . LEU B 1 11 ? 37.779 35.101 4.145 1.00 28.61 9 LEU B C 1
ATOM 754 O O . LEU B 1 11 ? 38.345 35.539 3.136 1.00 32.66 9 LEU B O 1
ATOM 759 N N . ARG B 1 12 ? 37.479 35.856 5.193 1.00 33.67 10 ARG B N 1
ATOM 760 C CA . ARG B 1 12 ? 37.793 37.275 5.230 1.00 34.74 10 ARG B CA 1
ATOM 761 C C . ARG B 1 12 ? 39.075 37.485 6.022 1.00 26.02 10 ARG B C 1
ATOM 762 O O . ARG B 1 12 ? 39.237 36.943 7.119 1.00 27.14 10 ARG B O 1
ATOM 770 N N . VAL B 1 13 ? 39.968 38.295 5.468 1.00 32.24 11 VAL B N 1
ATOM 771 C CA . VAL B 1 13 ? 41.257 38.537 6.096 1.00 32.43 11 VAL B CA 1
ATOM 772 C C . VAL B 1 13 ? 41.078 39.406 7.334 1.00 34.73 11 VAL B C 1
ATOM 773 O O . VAL B 1 13 ? 40.396 40.441 7.296 1.00 28.43 11 VAL B O 1
ATOM 777 N N . ALA B 1 14 ? 41.685 38.978 8.443 1.00 23.48 12 ALA B N 1
ATOM 778 C CA . ALA B 1 14 ? 41.790 39.770 9.650 1.00 27.27 12 ALA B CA 1
ATOM 779 C C . ALA B 1 14 ? 43.254 39.927 10.049 1.00 30.12 12 ALA B C 1
ATOM 780 O O . ALA B 1 14 ? 44.124 39.116 9.690 1.00 26.53 12 ALA B O 1
ATOM 782 N N . GLU B 1 15 ? 43.497 40.985 10.820 1.00 26.06 13 GLU B N 1
ATOM 783 C CA . GLU B 1 15 ? 44.818 41.279 11.370 1.00 29.71 13 GLU B CA 1
ATOM 784 C C . GLU B 1 15 ? 45.341 40.112 12.213 1.00 24.24 13 GLU B C 1
ATOM 785 O O . GLU B 1 15 ? 44.581 39.413 12.882 1.00 26.99 13 GLU B O 1
ATOM 791 N N . ALA B 1 16 ? 46.660 39.910 12.189 1.00 22.66 14 ALA B N 1
ATOM 792 C CA . ALA B 1 16 ? 47.263 38.813 12.951 1.00 23.31 14 ALA B CA 1
ATOM 793 C C . ALA B 1 16 ? 47.073 39.013 14.456 1.00 27.44 14 ALA B C 1
ATOM 794 O O . ALA B 1 16 ? 46.951 40.137 14.950 1.00 23.00 14 ALA B O 1
ATOM 796 N N . ASN B 1 17 ? 47.021 37.905 15.192 1.00 25.68 15 ASN B N 1
ATOM 797 C CA . ASN B 1 17 ? 47.143 37.996 16.642 1.00 30.56 15 ASN B CA 1
ATOM 798 C C . ASN B 1 17 ? 48.519 38.543 17.001 1.00 27.62 15 ASN B C 1
ATOM 799 O O . ASN B 1 17 ? 49.478 38.400 16.246 1.00 21.42 15 ASN B O 1
ATOM 804 N N . SER B 1 18 ? 48.612 39.178 18.164 1.00 26.91 16 SER B N 1
ATOM 805 C CA . SER B 1 18 ? 49.815 39.944 18.461 1.00 35.29 16 SER B CA 1
ATOM 806 C C . SER B 1 18 ? 51.036 39.049 18.618 1.00 36.46 16 SER B C 1
ATOM 807 O O . SER B 1 18 ? 52.157 39.511 18.401 1.00 31.33 16 SER B O 1
ATOM 810 N N . THR B 1 19 ? 50.838 37.779 18.973 1.00 28.20 17 THR B N 1
ATOM 811 C CA . THR B 1 19 ? 51.942 36.832 19.072 1.00 34.08 17 THR B CA 1
ATOM 812 C C . THR B 1 19 ? 52.504 36.428 17.709 1.00 25.96 17 THR B C 1
ATOM 813 O O . THR B 1 19 ? 53.593 35.848 17.660 1.00 27.53 17 THR B O 1
ATOM 817 N N . ASP B 1 20 ? 51.804 36.729 16.608 1.00 25.93 18 ASP B N 1
ATOM 818 C CA . ASP B 1 20 ? 52.056 36.073 15.327 1.00 22.85 18 ASP B CA 1
ATOM 819 C C . ASP B 1 20 ? 52.957 36.740 14.288 1.00 29.22 18 ASP B C 1
ATOM 820 O O . ASP B 1 20 ? 53.568 36.005 13.499 1.00 21.42 18 ASP B O 1
ATOM 825 N N . PRO B 1 21 ? 53.047 38.078 14.187 1.00 24.61 19 PRO B N 1
ATOM 826 C CA . PRO B 1 21 ? 53.665 38.668 12.988 1.00 25.43 19 PRO B CA 1
ATOM 827 C C . PRO B 1 21 ? 55.074 38.145 12.730 1.00 27.97 19 PRO B C 1
ATOM 828 O O . PRO B 1 21 ? 55.864 37.952 13.650 1.00 24.86 19 PRO B O 1
ATOM 832 N N . GLY B 1 22 ? 55.366 37.896 11.456 1.00 26.48 20 GLY B N 1
ATOM 833 C CA . GLY B 1 22 ? 56.691 37.506 11.017 1.00 26.28 20 GLY B CA 1
ATOM 834 C C . GLY B 1 22 ? 56.885 36.019 10.838 1.00 27.93 20 GLY B C 1
ATOM 835 O O . GLY B 1 22 ? 57.911 35.610 10.283 1.00 37.02 20 GLY B O 1
ATOM 844 N N . SER B 1 24 ? 54.750 33.503 9.367 1.00 22.86 22 SER B N 1
ATOM 845 C CA . SER B 1 24 ? 53.972 32.776 8.365 1.00 29.00 22 SER B CA 1
ATOM 846 C C . SER B 1 24 ? 52.800 32.006 8.982 1.00 26.08 22 SER B C 1
ATOM 847 O O . SER B 1 24 ? 52.438 30.926 8.511 1.00 29.71 22 SER B O 1
ATOM 850 N N . ARG B 1 25 ? 52.211 32.517 10.057 1.00 21.73 23 ARG B N 1
ATOM 851 C CA . ARG B 1 25 ? 51.091 31.825 10.669 1.00 24.25 23 ARG B CA 1
ATOM 852 C C . ARG B 1 25 ? 49.798 32.100 9.915 1.00 24.87 23 ARG B C 1
ATOM 853 O O . ARG B 1 25 ? 49.537 33.219 9.466 1.00 25.62 23 ARG B O 1
ATOM 861 N N . VAL B 1 26 ? 48.981 31.066 9.779 1.00 25.58 24 VAL B N 1
ATOM 862 C CA . VAL B 1 26 ? 47.636 31.205 9.226 1.00 25.21 24 VAL B CA 1
ATOM 863 C C . VAL B 1 26 ? 46.665 30.730 10.291 1.00 25.86 24 VAL B C 1
ATOM 864 O O . VAL B 1 26 ? 46.579 29.525 10.564 1.00 26.95 24 VAL B O 1
ATOM 868 N N . ARG B 1 27 ? 45.946 31.666 10.915 1.00 22.45 25 ARG B N 1
ATOM 869 C CA . ARG B 1 27 ? 45.022 31.310 11.983 1.00 27.66 25 ARG B CA 1
ATOM 870 C C . ARG B 1 27 ? 43.695 30.898 11.362 1.00 27.93 25 ARG B C 1
ATOM 871 O O . ARG B 1 27 ? 43.048 31.711 10.690 1.00 27.25 25 ARG B O 1
ATOM 879 N N . LEU B 1 28 ? 43.282 29.648 11.612 1.00 24.56 26 LEU B N 1
ATOM 880 C CA . LEU B 1 28 ? 42.062 29.061 11.060 1.00 33.08 26 LEU B CA 1
ATOM 881 C C . LEU B 1 28 ? 41.249 28.388 12.161 1.00 26.20 26 LEU B C 1
ATOM 882 O O . LEU B 1 28 ? 41.820 27.717 13.028 1.00 28.57 26 LEU B O 1
ATOM 887 N N . ASP B 1 29 ? 39.919 28.550 12.118 1.00 29.52 27 ASP B N 1
ATOM 888 C CA . ASP B 1 29 ? 39.062 27.925 13.123 1.00 35.76 27 ASP B CA 1
ATOM 889 C C . ASP B 1 29 ? 38.872 26.426 12.824 1.00 39.87 27 ASP B C 1
ATOM 890 O O . ASP B 1 29 ? 39.291 25.919 11.785 1.00 30.91 27 ASP B O 1
ATOM 895 N N . GLU B 1 30 ? 38.258 25.712 13.777 1.00 45.44 28 GLU B N 1
ATOM 896 C CA . GLU B 1 30 ? 38.088 24.262 13.647 1.00 45.07 28 GLU B CA 1
ATOM 897 C C . GLU B 1 30 ? 37.319 23.894 12.381 1.00 45.70 28 GLU B C 1
ATOM 898 O O . GLU B 1 30 ? 37.680 22.944 11.675 1.00 39.77 28 GLU B O 1
ATOM 904 N N . SER B 1 31 ? 36.257 24.637 12.078 1.00 38.64 29 SER B N 1
ATOM 905 C CA . SER B 1 31 ? 35.438 24.298 10.923 1.00 45.77 29 SER B CA 1
ATOM 906 C C . SER B 1 31 ? 36.198 24.506 9.619 1.00 43.56 29 SER B C 1
ATOM 907 O O . SER B 1 31 ? 36.061 23.711 8.681 1.00 35.12 29 SER B O 1
ATOM 910 N N . SER B 1 32 ? 36.997 25.572 9.531 1.00 38.60 30 SER B N 1
ATOM 911 C CA . SER B 1 32 ? 37.790 25.783 8.327 1.00 35.05 30 SER B CA 1
ATOM 912 C C . SER B 1 32 ? 38.858 24.715 8.201 1.00 30.61 30 SER B C 1
ATOM 913 O O . SER B 1 32 ? 39.154 24.254 7.092 1.00 31.94 30 SER B O 1
ATOM 916 N N . ARG B 1 33 ? 39.462 24.333 9.332 1.00 28.14 31 ARG B N 1
ATOM 917 C CA . ARG B 1 33 ? 40.462 23.278 9.324 1.00 31.08 31 ARG B CA 1
ATOM 918 C C . ARG B 1 33 ? 39.835 21.932 8.976 1.00 37.71 31 ARG B C 1
ATOM 919 O O . ARG B 1 33 ? 40.446 21.122 8.266 1.00 31.14 31 ARG B O 1
ATOM 927 N N . ARG B 1 34 ? 38.620 21.672 9.471 1.00 36.83 32 ARG B N 1
ATOM 928 C CA . ARG B 1 34 ? 37.923 20.446 9.080 1.00 28.25 32 ARG B CA 1
ATOM 929 C C . ARG B 1 34 ? 37.683 20.431 7.578 1.00 32.25 32 ARG B C 1
ATOM 930 O O . ARG B 1 34 ? 38.011 19.456 6.892 1.00 40.56 32 ARG B O 1
ATOM 938 N N . LEU B 1 35 ? 37.161 21.536 7.043 1.00 35.33 33 LEU B N 1
ATOM 939 C CA . LEU B 1 35 ? 36.859 21.615 5.615 1.00 32.97 33 LEU B CA 1
ATOM 940 C C . LEU B 1 35 ? 38.103 21.441 4.763 1.00 37.69 33 LEU B C 1
ATOM 941 O O . LEU B 1 35 ? 38.048 20.824 3.690 1.00 40.07 33 LEU B O 1
ATOM 946 N N . LEU B 1 36 ? 39.229 22.011 5.194 1.00 33.58 34 LEU B N 1
ATOM 947 C CA . LEU B 1 36 ? 40.454 21.856 4.430 1.00 37.10 34 LEU B CA 1
ATOM 948 C C . LEU B 1 36 ? 41.187 20.558 4.745 1.00 33.06 34 LEU B C 1
ATOM 949 O O . LEU B 1 36 ? 42.167 20.245 4.059 1.00 40.38 34 LEU B O 1
ATOM 954 N N . ASP B 1 37 ? 40.729 19.803 5.746 1.00 32.23 35 ASP B N 1
ATOM 955 C CA . ASP B 1 37 ? 41.463 18.658 6.273 1.00 34.89 35 ASP B CA 1
ATOM 956 C C . ASP B 1 37 ? 42.921 19.048 6.524 1.00 40.33 35 ASP B C 1
ATOM 957 O O . ASP B 1 37 ? 43.869 18.367 6.116 1.00 37.56 35 ASP B O 1
ATOM 962 N N . ALA B 1 38 ? 43.087 20.195 7.180 1.00 32.16 36 ALA B N 1
ATOM 963 C CA . ALA B 1 38 ? 44.390 20.763 7.489 1.00 38.90 36 ALA B CA 1
ATOM 964 C C . ALA B 1 38 ? 44.554 20.788 9.000 1.00 42.15 36 ALA B C 1
ATOM 965 O O . ALA B 1 38 ? 43.720 21.357 9.709 1.00 43.98 36 ALA B O 1
ATOM 967 N N . GLU B 1 39 ? 45.617 20.173 9.489 1.00 29.17 37 GLU B N 1
ATOM 968 C CA . GLU B 1 39 ? 45.935 20.210 10.903 1.00 25.17 37 GLU B CA 1
ATOM 969 C C . GLU B 1 39 ? 46.960 21.306 11.179 1.00 24.22 37 GLU B C 1
ATOM 970 O O . GLU B 1 39 ? 47.577 21.852 10.263 1.00 23.60 37 GLU B O 1
ATOM 976 N N . ILE B 1 40 ? 47.146 21.601 12.467 1.00 27.77 38 ILE B N 1
ATOM 977 C CA . ILE B 1 40 ? 48.178 22.540 12.896 1.00 29.35 38 ILE B CA 1
ATOM 978 C C . ILE B 1 40 ? 49.515 22.105 12.309 1.00 31.91 38 ILE B C 1
ATOM 979 O O . ILE B 1 40 ? 49.934 20.950 12.461 1.00 26.54 38 ILE B O 1
ATOM 984 N N . GLY B 1 41 ? 50.171 23.017 11.606 1.00 25.53 39 GLY B N 1
ATOM 985 C CA . GLY B 1 41 ? 51.457 22.738 11.005 1.00 21.46 39 GLY B CA 1
ATOM 986 C C . GLY B 1 41 ? 51.392 22.465 9.523 1.00 28.32 39 GLY B C 1
ATOM 987 O O . GLY B 1 41 ? 52.396 22.650 8.830 1.00 25.49 39 GLY B O 1
ATOM 988 N N . ASP B 1 42 ? 50.238 22.029 9.022 1.00 23.01 40 ASP B N 1
ATOM 989 C CA . ASP B 1 42 ? 50.048 21.907 7.590 1.00 22.73 40 ASP B CA 1
ATOM 990 C C . ASP B 1 42 ? 50.206 23.265 6.917 1.00 26.40 40 ASP B C 1
ATOM 991 O O . ASP B 1 42 ? 50.092 24.323 7.539 1.00 27.24 40 ASP B O 1
ATOM 996 N N . VAL B 1 43 ? 50.488 23.225 5.627 1.00 26.15 41 VAL B N 1
ATOM 997 C CA . VAL B 1 43 ? 50.735 24.422 4.846 1.00 28.79 41 VAL B CA 1
ATOM 998 C C . VAL B 1 43 ? 49.479 24.707 4.044 1.00 34.71 41 VAL B C 1
ATOM 999 O O . VAL B 1 43 ? 48.894 23.796 3.449 1.00 28.74 41 VAL B O 1
ATOM 1003 N N . VAL B 1 44 ? 49.027 25.955 4.067 1.00 29.89 42 VAL B N 1
ATOM 1004 C CA . VAL B 1 44 ? 47.904 26.341 3.235 1.00 30.24 42 VAL B CA 1
ATOM 1005 C C . VAL B 1 44 ? 48.332 27.491 2.347 1.00 32.38 42 VAL B C 1
ATOM 1006 O O . VAL B 1 44 ? 49.286 28.226 2.631 1.00 32.88 42 VAL B O 1
ATOM 1010 N N . GLU B 1 45 ? 47.636 27.614 1.232 1.00 29.28 43 GLU B N 1
ATOM 1011 C CA . GLU B 1 45 ? 47.900 28.662 0.267 1.00 32.21 43 GLU B CA 1
ATOM 1012 C C . GLU B 1 45 ? 46.758 29.660 0.326 1.00 36.76 43 GLU B C 1
ATOM 1013 O O . GLU B 1 45 ? 45.583 29.270 0.300 1.00 35.49 43 GLU B O 1
ATOM 1019 N N . ILE B 1 46 ? 47.106 30.935 0.432 1.00 35.38 44 ILE B N 1
ATOM 1020 C CA . ILE B 1 46 ? 46.138 32.021 0.487 1.00 32.24 44 ILE B CA 1
ATOM 1021 C C . ILE B 1 46 ? 46.270 32.827 -0.789 1.00 40.71 44 ILE B C 1
ATOM 1022 O O . ILE B 1 46 ? 47.373 33.277 -1.130 1.00 39.27 44 ILE B O 1
ATOM 1027 N N . GLU B 1 47 ? 45.151 33.026 -1.484 1.00 40.35 45 GLU B N 1
ATOM 1028 C CA . GLU B 1 47 ? 45.172 33.716 -2.762 1.00 41.85 45 GLU B CA 1
ATOM 1029 C C . GLU B 1 47 ? 44.158 34.851 -2.778 1.00 39.58 45 GLU B C 1
ATOM 1030 O O . GLU B 1 47 ? 43.073 34.740 -2.207 1.00 37.63 45 GLU B O 1
ATOM 1036 N N . LYS B 1 48 ? 44.538 35.943 -3.431 1.00 39.17 46 LYS B N 1
ATOM 1037 C CA . LYS B 1 48 ? 43.656 37.068 -3.710 1.00 40.06 46 LYS B CA 1
ATOM 1038 C C . LYS B 1 48 ? 44.046 37.597 -5.082 1.00 43.69 46 LYS B C 1
ATOM 1039 O O . LYS B 1 48 ? 43.622 37.050 -6.105 1.00 41.25 46 LYS B O 1
ATOM 1045 N N . VAL B 1 49 ? 44.880 38.636 -5.110 1.00 41.55 47 VAL B N 1
ATOM 1046 C CA . VAL B 1 49 ? 45.512 39.057 -6.355 1.00 41.93 47 VAL B CA 1
ATOM 1047 C C . VAL B 1 49 ? 46.631 38.091 -6.721 1.00 57.74 47 VAL B C 1
ATOM 1048 O O . VAL B 1 49 ? 46.796 37.715 -7.888 1.00 60.06 47 VAL B O 1
ATOM 1052 N N . ARG B 1 50 ? 47.421 37.686 -5.730 1.00 53.28 48 ARG B N 1
ATOM 1053 C CA . ARG B 1 50 ? 48.506 36.728 -5.859 1.00 47.37 48 ARG B CA 1
ATOM 1054 C C . ARG B 1 50 ? 48.294 35.595 -4.855 1.00 40.47 48 ARG B C 1
ATOM 1055 O O . ARG B 1 50 ? 47.282 35.547 -4.153 1.00 41.24 48 ARG B O 1
ATOM 1063 N N . LYS B 1 51 ? 49.266 34.684 -4.792 1.00 46.84 49 LYS B N 1
ATOM 1064 C CA . LYS B 1 51 ? 49.270 33.567 -3.855 1.00 45.24 49 LYS B CA 1
ATOM 1065 C C . LYS B 1 51 ? 50.457 33.685 -2.903 1.00 39.49 49 LYS B C 1
ATOM 1066 O O . LYS B 1 51 ? 51.551 34.104 -3.302 1.00 35.29 49 LYS B O 1
ATOM 1072 N N . THR B 1 52 ? 50.227 33.314 -1.647 1.00 36.38 50 THR B N 1
ATOM 1073 C CA . THR B 1 52 ? 51.284 33.128 -0.661 1.00 33.98 50 THR B CA 1
ATOM 1074 C C . THR B 1 52 ? 50.900 31.946 0.216 1.00 32.64 50 THR B C 1
ATOM 1075 O O . THR B 1 52 ? 49.720 31.572 0.300 1.00 35.97 50 THR B O 1
ATOM 1079 N N . VAL B 1 53 ? 51.903 31.340 0.861 1.00 32.60 51 VAL B N 1
ATOM 1080 C CA . VAL B 1 53 ? 51.665 30.165 1.694 1.00 25.24 51 VAL B CA 1
ATOM 1081 C C . VAL B 1 53 ? 51.975 30.508 3.143 1.00 31.09 51 VAL B C 1
ATOM 1082 O O . VAL B 1 53 ? 52.728 31.438 3.440 1.00 32.49 51 VAL B O 1
ATOM 1086 N N . GLY B 1 54 ? 51.391 29.731 4.050 1.00 27.92 52 GLY B N 1
ATOM 1087 C CA . GLY B 1 54 ? 51.645 29.903 5.466 1.00 27.18 52 GLY B CA 1
ATOM 1088 C C . GLY B 1 54 ? 51.360 28.609 6.189 1.00 27.97 52 GLY B C 1
ATOM 1089 O O . GLY B 1 54 ? 50.910 27.632 5.591 1.00 28.91 52 GLY B O 1
ATOM 1090 N N . ARG B 1 55 ? 51.609 28.616 7.498 1.00 25.39 53 ARG B N 1
ATOM 1091 C CA . ARG B 1 55 ? 51.501 27.422 8.327 1.00 28.60 53 ARG B CA 1
ATOM 1092 C C . ARG B 1 55 ? 50.269 27.517 9.218 1.00 24.98 53 ARG B C 1
ATOM 1093 O O . ARG B 1 55 ? 50.054 28.532 9.885 1.00 23.74 53 ARG B O 1
ATOM 1101 N N . VAL B 1 56 ? 49.462 26.452 9.231 1.00 21.61 54 VAL B N 1
ATOM 1102 C CA . VAL B 1 56 ? 48.186 26.499 9.925 1.00 21.65 54 VAL B CA 1
ATOM 1103 C C . VAL B 1 56 ? 48.411 26.570 11.429 1.00 23.18 54 VAL B C 1
ATOM 1104 O O . VAL B 1 56 ? 49.212 25.8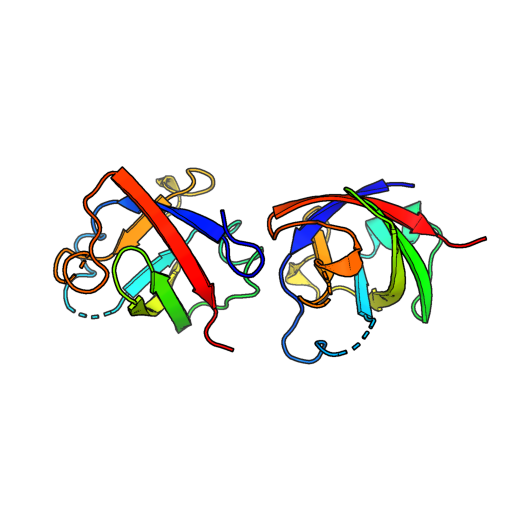17 11.990 1.00 24.69 54 VAL B O 1
ATOM 1108 N N . TYR B 1 57 ? 47.706 27.499 12.078 1.00 26.61 55 TYR B N 1
ATOM 1109 C CA . TYR B 1 57 ? 47.689 27.695 13.523 1.00 23.66 55 TYR B CA 1
ATOM 1110 C C . TYR B 1 57 ? 46.245 27.772 13.966 1.00 30.87 55 TYR B C 1
ATOM 1111 O O . TYR B 1 57 ? 45.375 28.198 13.205 1.00 31.11 55 TYR B O 1
ATOM 1120 N N . ARG B 1 58 ? 45.990 27.362 15.200 1.00 38.68 56 ARG B N 1
ATOM 1121 C CA . ARG B 1 58 ? 44.614 27.259 15.650 1.00 33.74 56 ARG B CA 1
ATOM 1122 C C . ARG B 1 58 ? 44.094 28.647 16.009 1.00 36.49 56 ARG B C 1
ATOM 1123 O O . ARG B 1 58 ? 44.716 29.367 16.790 1.00 37.88 56 ARG B O 1
ATOM 1131 N N . ALA B 1 59 ? 42.965 29.023 15.418 1.00 33.04 57 ALA B N 1
ATOM 1132 C CA . ALA B 1 59 ? 42.319 30.269 15.790 1.00 33.05 57 ALA B CA 1
ATOM 1133 C C . ALA B 1 59 ? 41.994 30.260 17.276 1.00 47.69 57 ALA B C 1
ATOM 1134 O O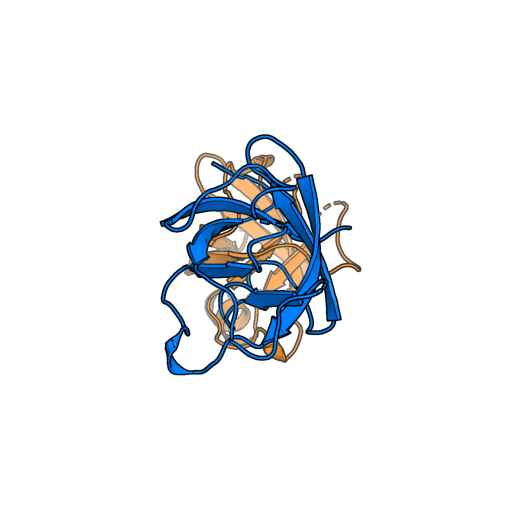 . ALA B 1 59 ? 41.608 29.229 17.839 1.00 43.35 57 ALA B O 1
ATOM 1136 N N . ARG B 1 60 ? 42.174 31.4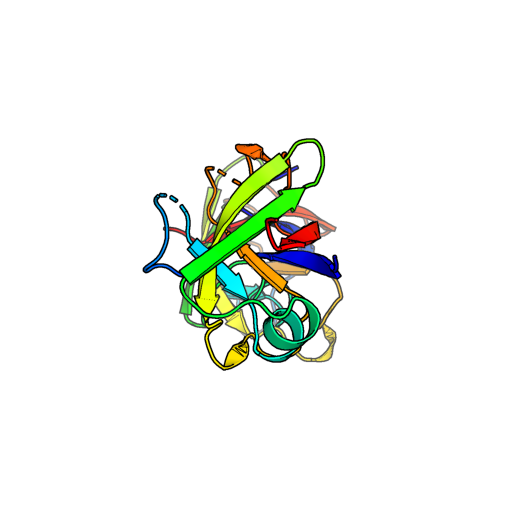18 17.919 1.00 41.69 58 ARG B N 1
ATOM 1137 C CA . ARG B 1 60 ? 41.739 31.584 19.294 1.00 40.96 58 ARG B CA 1
ATOM 1138 C C . ARG B 1 60 ? 40.222 31.378 19.380 1.00 37.28 58 ARG B C 1
ATOM 1139 O O . ARG B 1 60 ? 39.509 31.494 18.373 1.00 38.56 58 ARG B O 1
ATOM 1147 N N . PRO B 1 61 ? 39.713 31.034 20.569 1.00 40.96 59 PRO B N 1
ATOM 1148 C CA . PRO B 1 61 ? 38.288 30.658 20.680 1.00 45.76 59 PRO B CA 1
ATOM 1149 C C . PRO B 1 61 ? 37.312 31.677 20.116 1.00 39.31 59 PRO B C 1
ATOM 1150 O O . PRO B 1 61 ? 36.358 31.278 19.439 1.00 38.93 59 PRO B O 1
ATOM 1154 N N . GLU B 1 62 ? 37.533 32.983 20.329 1.00 49.67 60 GLU B N 1
ATOM 1155 C CA . GLU B 1 62 ? 36.539 33.972 19.902 1.00 37.66 60 GLU B CA 1
ATOM 1156 C C . GLU B 1 62 ? 36.413 34.076 18.389 1.00 37.76 60 GLU B C 1
ATOM 1157 O O . GLU B 1 62 ? 35.425 34.639 17.907 1.00 37.04 60 GLU B O 1
ATOM 1163 N N . ASP B 1 63 ? 37.368 33.539 17.631 1.00 40.20 61 ASP B N 1
ATOM 1164 C CA . ASP B 1 63 ? 37.302 33.583 16.176 1.00 42.85 61 ASP B CA 1
ATOM 1165 C C . ASP B 1 63 ? 36.601 32.368 15.556 1.00 38.13 61 ASP B C 1
ATOM 1166 O O . ASP B 1 63 ? 36.534 32.273 14.324 1.00 40.87 61 ASP B O 1
ATOM 1171 N N . GLU B 1 64 ? 36.052 31.464 16.366 1.00 39.60 62 GLU B N 1
ATOM 1172 C CA . GLU B 1 64 ? 35.381 30.280 15.831 1.00 41.48 62 GLU B CA 1
ATOM 1173 C C . GLU B 1 64 ? 34.127 30.644 15.051 1.00 42.49 62 GLU B C 1
ATOM 1174 O O . GLU B 1 64 ? 33.333 31.491 15.468 1.00 49.76 62 GLU B O 1
ATOM 1180 N N . ASN B 1 65 ? 33.963 29.997 13.900 1.00 39.47 63 ASN B N 1
ATOM 1181 C CA . ASN B 1 65 ? 32.801 30.185 13.032 1.00 46.40 63 ASN B CA 1
ATOM 1182 C C . ASN B 1 65 ? 32.560 31.657 12.703 1.00 46.03 63 ASN B C 1
ATOM 1183 O O . ASN B 1 65 ? 31.434 32.069 12.435 1.00 46.63 63 ASN B O 1
ATOM 1188 N N . LYS B 1 66 ? 33.617 32.467 12.681 1.00 40.09 64 LYS B N 1
ATOM 1189 C CA . LYS B 1 66 ? 33.475 33.873 12.330 1.00 39.39 64 LYS B CA 1
ATOM 1190 C C . LYS B 1 66 ? 33.833 34.157 10.883 1.00 36.86 64 LYS B C 1
ATOM 1191 O O . LYS B 1 66 ? 33.769 35.313 10.457 1.00 36.00 64 LYS B O 1
ATOM 1197 N N . GLY B 1 67 ? 34.200 33.135 10.118 1.00 29.36 65 GLY B N 1
ATOM 1198 C CA . GLY B 1 67 ? 34.550 33.327 8.720 1.00 34.69 65 GLY B CA 1
ATOM 1199 C C . GLY B 1 67 ? 35.785 34.174 8.462 1.00 31.47 65 GLY B C 1
ATOM 1200 O O . GLY B 1 67 ? 35.857 34.844 7.421 1.00 34.61 65 GLY B O 1
ATOM 1201 N N . ILE B 1 68 ? 36.766 34.169 9.367 1.00 35.00 66 ILE B N 1
ATOM 1202 C CA . ILE B 1 68 ? 37.967 34.981 9.161 1.00 30.34 66 ILE B CA 1
ATOM 1203 C C . ILE B 1 68 ? 39.201 34.085 9.056 1.00 32.12 66 ILE B C 1
ATOM 1204 O O . ILE B 1 68 ? 39.199 32.912 9.442 1.00 26.43 66 ILE B O 1
ATOM 1209 N N . VAL B 1 69 ? 40.266 34.667 8.510 1.00 29.82 67 VAL B N 1
ATOM 1210 C CA . VAL B 1 69 ? 41.599 34.068 8.535 1.00 28.65 67 VAL B CA 1
ATOM 1211 C C . VAL B 1 69 ? 42.564 35.186 8.928 1.00 28.65 67 VAL B C 1
ATOM 1212 O O . VAL B 1 69 ? 42.584 36.243 8.289 1.00 30.55 67 VAL B O 1
ATOM 1216 N N . ARG B 1 70 ? 43.304 34.992 10.018 1.00 30.43 68 ARG B N 1
ATOM 1217 C CA . ARG B 1 70 ? 44.277 35.989 10.459 1.00 24.67 68 ARG B CA 1
ATOM 1218 C C . ARG B 1 70 ? 45.624 35.683 9.829 1.00 27.75 68 ARG B C 1
ATOM 1219 O O . ARG B 1 70 ? 46.170 34.581 9.996 1.00 23.17 68 ARG B O 1
ATOM 1227 N N . ILE B 1 71 ? 46.150 36.662 9.097 1.00 25.77 69 ILE B N 1
ATOM 1228 C CA . ILE B 1 71 ? 47.498 36.624 8.554 1.00 25.81 69 ILE B CA 1
ATOM 1229 C C . ILE B 1 71 ? 48.068 38.029 8.729 1.00 23.17 69 ILE B C 1
ATOM 1230 O O . ILE B 1 71 ? 47.325 39.012 8.799 1.00 21.46 69 ILE B O 1
ATOM 1235 N N . ASP B 1 72 ? 49.404 38.120 8.792 1.00 24.60 70 ASP B N 1
ATOM 1236 C CA . ASP B 1 72 ? 50.067 39.384 9.114 1.00 21.34 70 ASP B CA 1
ATOM 1237 C C . ASP B 1 72 ? 50.241 40.247 7.868 1.00 19.97 70 ASP B C 1
ATOM 1238 O O . ASP B 1 72 ? 49.883 39.864 6.749 1.00 19.34 70 ASP B O 1
ATOM 1243 N N . SER B 1 73 ? 50.846 41.426 8.067 1.00 24.84 71 SER B N 1
ATOM 1244 C CA . SER B 1 73 ? 50.844 42.451 7.028 1.00 22.59 71 SER B CA 1
ATOM 1245 C C . SER B 1 73 ? 51.666 42.024 5.826 1.00 22.89 71 SER B C 1
ATOM 1246 O O . SER B 1 73 ? 51.305 42.322 4.680 1.00 24.15 71 SER B O 1
ATOM 1249 N N . VAL B 1 74 ? 52.775 41.321 6.066 1.00 25.13 72 VAL B N 1
ATOM 1250 C CA . VAL B 1 74 ? 53.582 40.831 4.954 1.00 25.95 72 VAL B CA 1
ATOM 1251 C C . VAL B 1 74 ? 52.816 39.768 4.183 1.00 22.37 72 VAL B C 1
ATOM 1252 O O . VAL B 1 74 ? 52.802 39.763 2.948 1.00 29.15 72 VAL B O 1
ATOM 1269 N N . ARG B 1 76 ? 49.601 39.510 3.953 1.00 29.08 74 ARG B N 1
ATOM 1270 C CA . ARG B 1 76 ? 48.587 40.254 3.211 1.00 27.69 74 ARG B CA 1
ATOM 1271 C C . ARG B 1 76 ? 49.186 40.891 1.962 1.00 28.64 74 ARG B C 1
ATOM 1272 O O . ARG B 1 76 ? 48.635 40.770 0.864 1.00 30.98 74 ARG B O 1
ATOM 1280 N N . ASN B 1 77 ? 50.331 41.562 2.108 1.00 31.58 75 ASN B N 1
ATOM 1281 C CA . ASN B 1 77 ? 50.991 42.128 0.939 1.00 28.82 75 ASN B CA 1
ATOM 1282 C C . ASN B 1 77 ? 51.291 41.059 -0.106 1.00 36.63 75 ASN B C 1
ATOM 1283 O O . ASN B 1 77 ? 51.091 41.285 -1.304 1.00 32.96 75 ASN B O 1
ATOM 1288 N N . ASN B 1 78 ? 51.738 39.872 0.328 1.00 32.48 76 ASN B N 1
ATOM 1289 C CA . ASN B 1 78 ? 52.184 38.872 -0.637 1.00 37.00 76 ASN B CA 1
ATOM 1290 C C . ASN B 1 78 ? 51.029 38.323 -1.462 1.00 34.65 76 ASN B C 1
ATOM 1291 O O . ASN B 1 78 ? 51.220 37.986 -2.632 1.00 44.91 76 ASN B O 1
ATOM 1296 N N . CYS B 1 79 ? 49.836 38.211 -0.892 1.00 32.65 77 CYS B N 1
ATOM 1297 C CA . CYS B 1 79 ? 48.695 37.771 -1.681 1.00 33.62 77 CYS B CA 1
ATOM 1298 C C . CYS B 1 79 ? 47.829 38.931 -2.148 1.00 43.38 77 CYS B C 1
ATOM 1299 O O . CYS B 1 79 ? 46.816 38.701 -2.815 1.00 34.42 77 CYS B O 1
ATOM 1302 N N . GLY B 1 80 ? 48.201 40.162 -1.815 1.00 38.80 78 GLY B N 1
ATOM 1303 C CA . GLY B 1 80 ? 47.451 41.315 -2.286 1.00 42.81 78 GLY B CA 1
ATOM 1304 C C . GLY B 1 80 ? 46.059 41.443 -1.707 1.00 38.07 78 GLY B C 1
ATOM 1305 O O . GLY B 1 80 ? 45.121 41.810 -2.429 1.00 45.89 78 GLY B O 1
ATOM 1306 N N . ALA B 1 81 ? 45.895 41.153 -0.421 1.00 38.95 79 ALA B N 1
ATOM 1307 C CA . ALA B 1 81 ? 44.621 41.336 0.250 1.00 36.22 79 ALA B CA 1
ATOM 1308 C C . ALA B 1 81 ? 44.734 42.442 1.285 1.00 38.39 79 ALA B C 1
ATOM 1309 O O . ALA B 1 81 ? 45.791 42.652 1.883 1.00 40.80 79 ALA B O 1
ATOM 1311 N N . SER B 1 82 ? 43.642 43.165 1.467 1.00 39.45 80 SER B N 1
ATOM 1312 C CA . SER B 1 82 ? 43.505 44.103 2.564 1.00 30.15 80 SER B CA 1
ATOM 1313 C C . SER B 1 82 ? 42.721 43.444 3.685 1.00 30.93 80 SER B C 1
ATOM 1314 O O . SER B 1 82 ? 42.070 42.418 3.494 1.00 27.79 80 SER B O 1
ATOM 1317 N N . ILE B 1 83 ? 42.813 44.030 4.878 1.00 30.64 81 ILE B N 1
ATOM 1318 C CA . ILE B 1 83 ? 42.008 43.542 5.988 1.00 29.24 81 ILE B CA 1
ATOM 1319 C C . ILE B 1 83 ? 40.539 43.629 5.606 1.00 35.66 81 ILE B C 1
ATOM 1320 O O . ILE B 1 83 ? 40.075 44.650 5.087 1.00 33.16 81 ILE B O 1
ATOM 1325 N N . GLY B 1 84 ? 39.808 42.540 5.831 1.00 30.34 82 GLY B N 1
ATOM 1326 C CA . GLY B 1 84 ? 38.414 42.445 5.472 1.00 30.60 82 GLY B CA 1
ATOM 1327 C C . GLY B 1 84 ? 38.144 41.972 4.059 1.00 34.37 82 GLY B C 1
ATOM 1328 O O . GLY B 1 84 ? 36.982 41.693 3.734 1.00 42.27 82 GLY B O 1
ATOM 1329 N N . ASP B 1 85 ? 39.166 41.900 3.206 1.00 32.57 83 ASP B N 1
ATOM 1330 C CA . ASP B 1 85 ? 39.007 41.296 1.889 1.00 37.81 83 ASP B CA 1
ATOM 1331 C C . ASP B 1 85 ? 38.674 39.818 2.018 1.00 36.88 83 ASP B C 1
ATOM 1332 O O . ASP B 1 85 ? 39.125 39.133 2.940 1.00 39.82 83 ASP B O 1
ATOM 1337 N N . LYS B 1 86 ? 37.871 39.326 1.083 1.00 43.14 84 LYS B N 1
ATOM 1338 C CA . LYS B 1 86 ? 37.665 37.893 0.956 1.00 35.45 84 LYS B CA 1
ATOM 1339 C C . LYS B 1 86 ? 38.860 37.291 0.242 1.00 38.41 84 LYS B C 1
ATOM 1340 O O . LYS B 1 86 ? 39.379 37.865 -0.723 1.00 36.64 84 LYS B O 1
ATOM 1346 N N . VAL B 1 87 ? 39.317 36.143 0.736 1.00 34.01 85 VAL B N 1
ATOM 1347 C CA . VAL B 1 87 ? 40.420 35.422 0.117 1.00 33.02 85 VAL B CA 1
ATOM 1348 C C . VAL B 1 87 ? 40.052 33.952 0.046 1.00 32.47 85 VAL B C 1
ATOM 1349 O O . VAL B 1 87 ? 39.210 33.460 0.799 1.00 40.38 85 VAL B O 1
ATOM 1353 N N . LYS B 1 88 ? 40.691 33.247 -0.879 1.00 36.16 86 LYS B N 1
ATOM 1354 C CA . LYS B 1 88 ? 40.522 31.806 -0.987 1.00 44.46 86 LYS B CA 1
ATOM 1355 C C . LYS B 1 88 ? 41.697 31.107 -0.310 1.00 38.81 86 LYS B C 1
ATOM 1356 O O . LYS B 1 88 ? 42.860 31.446 -0.567 1.00 37.26 86 LYS B O 1
ATOM 1362 N N . VAL B 1 89 ? 41.387 30.151 0.564 1.00 32.30 87 VAL B N 1
ATOM 1363 C CA . VAL B 1 89 ? 42.380 29.394 1.314 1.00 39.27 87 VAL B CA 1
ATOM 1364 C C . VAL B 1 89 ? 42.259 27.921 0.911 1.00 39.28 87 VAL B C 1
ATOM 1365 O O . VAL B 1 89 ? 41.172 27.331 1.002 1.00 38.83 87 VAL B O 1
ATOM 1369 N N . ARG B 1 90 ? 43.375 27.336 0.458 1.00 37.55 88 ARG B N 1
ATOM 1370 C CA . ARG B 1 90 ? 43.452 25.955 -0.002 1.00 42.83 88 ARG B CA 1
ATOM 1371 C C . ARG B 1 90 ? 44.600 25.252 0.704 1.00 40.67 88 ARG B C 1
ATOM 1372 O O . ARG B 1 90 ? 45.637 25.864 0.958 1.00 32.32 88 ARG B O 1
ATOM 1380 N N . LYS B 1 91 ? 44.419 23.967 1.003 1.00 37.60 89 LYS B N 1
ATOM 1381 C CA . LYS B 1 91 ? 45.520 23.176 1.532 1.00 36.63 89 LYS B CA 1
ATOM 1382 C C . LYS B 1 91 ? 46.517 22.865 0.427 1.00 38.86 89 LYS B C 1
ATOM 1383 O O . LYS B 1 91 ? 46.151 22.640 -0.728 1.00 40.49 89 LYS B O 1
ATOM 1389 N N . VAL B 1 92 ? 47.775 22.851 0.786 1.00 43.02 90 VAL B N 1
ATOM 1390 C CA . VAL B 1 92 ? 48.836 22.589 -0.172 1.00 49.50 90 VAL B CA 1
ATOM 1391 C C . VAL B 1 92 ? 48.943 21.093 -0.427 1.00 47.04 90 VAL B C 1
ATOM 1392 O O . VAL B 1 92 ? 48.841 20.273 0.495 1.00 53.16 90 VAL B O 1
ATOM 1396 N N . ARG B 1 93 ? 49.130 20.742 -1.694 1.00 55.33 91 ARG B N 1
ATOM 1397 C CA . ARG B 1 93 ? 49.287 19.359 -2.149 1.00 66.64 91 ARG B CA 1
ATOM 1398 C C . ARG B 1 93 ? 50.544 18.697 -1.587 1.00 65.70 91 ARG B C 1
ATOM 1399 O O . ARG B 1 93 ? 50.549 17.494 -1.325 1.00 63.49 91 ARG B O 1
#

B-factor: mean 38.0, std 11.11, range [12.58, 107.5]

Organism: Thermoplasma acidophilum (strain ATCC 25905 / DSM 1728 / JCM 9062 / NBRC 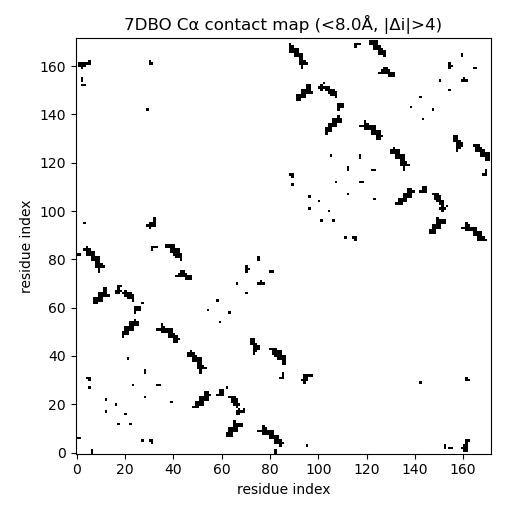15155 / AMRC-C165) (NCBI:txid273075)

InterPro domains:
  IPR003338 CDC48, N-terminal subdomain [PF02359] (9-91)
  IPR003338 CDC48, N-terminal subdomain [SM01073] (8-93)
  IPR003593 AAA+ ATPase domain [SM00382] (223-359)
  IPR003593 AAA+ ATPase domain [SM00382] (500-637)
  IPR003959 ATPase, AAA-type, core [PF00004] (227-356)
  IPR003959 ATPase, AAA-type, core [PF00004] (505-634)
  IPR003960 ATPase, AAA-type, conserved site [PS00674] (327-345)
  IPR003960 ATPase, AAA-type, conserved site [PS00674] (605-623)
  IPR004201 CDC48, domain 2 [PF02933] (112-179)
  IPR004201 CDC48, domain 2 [SM01072] (111-179)
  IPR005938 AAA ATPase, CDC48 family [TIGR01243] (8-729)
  IPR009010 Aspartate decarboxylase-like domain superfamily [SSF50692] (2-90)
  IPR027417 P-loop containing nucleoside triphosphate hydrolase [G3DSA:3.40.50.300] (175-357)
  IPR027417 P-loop containing nucleoside triphosphate hydrolase [G3DSA:3.40.50.300] (461-720)
  IPR027417 P-loop containing nucleoside triphosphate hydrolase [SSF52540] (187-453)
  IPR027417 P-loop containing nucleoside triphosphate hydrolase [SSF52540] (462-726)
  IPR029067 CDC48 domain 2-like superfamily [SSF54585] (93-192)
  IPR041569 AAA ATPase, AAA+ lid domain [PF17862] (387-423)
  IPR041569 AAA ATPase, AAA+ lid domain [PF17862] (657-702)
  IPR050168 AAA ATPase domain-containing protein [PTHR23077] (348-727)

Radius of gyration: 16.73 Å; Cα contacts (8 Å, |Δi|>4): 430; chains: 2; bounding box: 35×49×34 Å

Foldseek 3Di:
DDDAFDKAFEAAADPVDPPAEKEDEPVRCVVQVADFQFKKWKADPAIDIHGYDHHDPVCHPVRYIHDHPVVVHRVHDGGDMITIHGDD/DDKAFEAAADPVDPPFEKEDEPVVCVVQVHDFQFKKWKADPHIDIGGYDYHDPVCHPVRYIHDHPVVVHRVHDGGDMIDIHTDD

Secondary structure (DSSP, 8-state):
--SSSEEEEEEPPPTT----EEEE-HHHHHH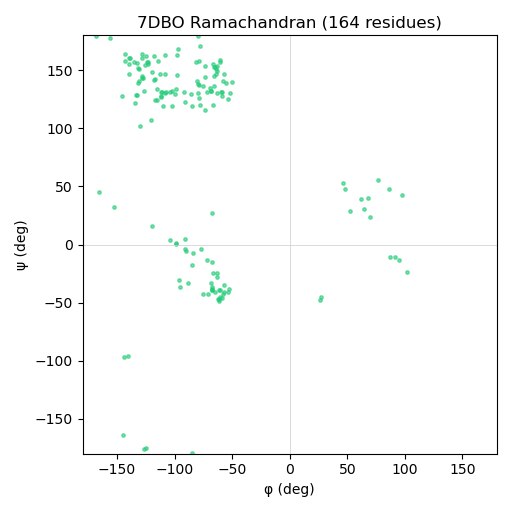HT--TT-EEEEESSSEEEEEEEEPPGGGTTS-EEE-----TTTT--TT-EEEEEE--/-EEEEEEPPPTT----EEEE-HHHHHHHT--TT-EEEEESSSEEEEEEEEPPGGGTTS-EEE-----TTTT--TT-EEEEEE--

CATH classification: 2.40.40.20

Nearest PDB structures (foldseek):
  7dbo-assembly2_B  TM=1.012E+00  e=1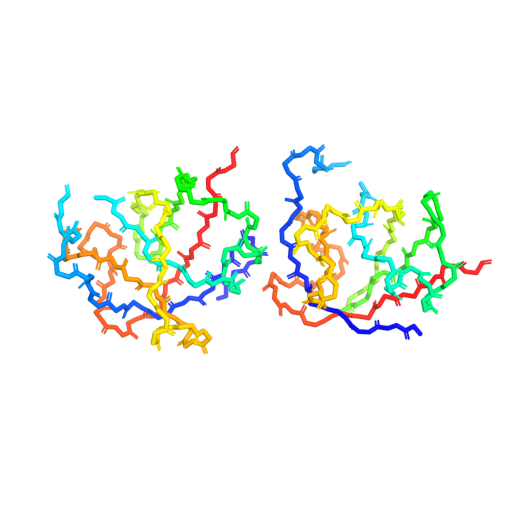.229E-16  Thermoplasma acidophilum DSM 1728
  7dbo-assembly1_A  TM=1.007E+00  e=4.797E-16  Thermoplasma acidophilum DSM 1728
  7di1-assembly2_B  TM=9.860E-01  e=5.798E-11  synthetic construct
  7du7-assembly2_B  TM=9.852E-01  e=3.283E-10  synthetic construct
  7dg7-assembly1_A  TM=9.808E-01  e=5.387E-10  Methanopyrus kandleri AV19

Sequence (172 aa):
ESNNGIILRVAEANSTDPGSRVRLDESSRRRLLDAEIGDVVEIEKVRKTVGRVYRARPEDENKGIVRIDSSVRNNCGASIGDKVKVRKVRGIILRVAEANSTDPGSRVRLDESSRRLLDAEIGDVVEIEKVRKTVGRVYRARPEDENKGIVRIDSVRNNCGASIGDKVKVRKVR

Solvent-accessible surface area: 9207 Å² total